Protein AF-A0A2V8GWE2-F1 (afdb_monomer)

Structure (mmCIF, N/CA/C/O backbone):
data_AF-A0A2V8GWE2-F1
#
_entry.id   AF-A0A2V8GWE2-F1
#
loop_
_atom_site.group_PDB
_atom_site.id
_atom_site.type_symbol
_atom_site.label_atom_id
_atom_site.label_alt_id
_atom_site.label_comp_id
_atom_site.label_asym_id
_atom_site.label_entity_id
_atom_site.label_seq_id
_atom_site.pdbx_PDB_ins_code
_atom_site.Cartn_x
_atom_site.Cartn_y
_atom_site.Cartn_z
_atom_site.occupancy
_atom_site.B_iso_or_equiv
_atom_site.auth_seq_id
_atom_site.auth_comp_id
_atom_site.auth_asym_id
_atom_site.auth_atom_id
_atom_site.pdbx_PDB_model_num
ATOM 1 N N . VAL A 1 1 ? 22.563 20.917 -0.589 1.00 43.94 1 VAL A N 1
ATOM 2 C CA . VAL A 1 1 ? 21.692 20.346 -1.626 1.00 43.94 1 VAL A CA 1
ATOM 3 C C . VAL A 1 1 ? 21.961 18.859 -1.679 1.00 43.94 1 VAL A C 1
ATOM 5 O O . VAL A 1 1 ? 23.014 18.454 -2.161 1.00 43.94 1 VAL A O 1
ATOM 8 N N . GLU A 1 2 ? 21.064 18.045 -1.133 1.00 42.69 2 GLU A N 1
ATOM 9 C CA . GLU A 1 2 ? 20.940 16.686 -1.652 1.00 42.69 2 GLU A CA 1
ATOM 10 C C . GLU A 1 2 ? 20.525 16.844 -3.117 1.00 42.69 2 GLU A C 1
ATOM 12 O O . GLU A 1 2 ? 19.364 17.073 -3.431 1.00 42.69 2 GLU A O 1
ATOM 17 N N . LEU A 1 3 ? 21.497 16.822 -4.032 1.00 46.03 3 LEU A N 1
ATOM 18 C CA . LEU A 1 3 ? 21.270 17.021 -5.474 1.00 46.03 3 LEU A CA 1
ATOM 19 C C . LEU A 1 3 ? 20.352 15.945 -6.082 1.00 46.03 3 LEU A C 1
ATOM 21 O O . LEU A 1 3 ? 19.973 16.042 -7.244 1.00 46.03 3 LEU A O 1
ATOM 25 N N . ASN A 1 4 ? 19.992 14.947 -5.275 1.00 53.03 4 ASN A N 1
ATOM 26 C CA . ASN A 1 4 ? 19.157 13.819 -5.624 1.00 53.03 4 ASN A CA 1
ATOM 27 C C . ASN A 1 4 ? 17.818 13.798 -4.860 1.00 53.03 4 ASN A C 1
ATOM 29 O O . ASN A 1 4 ? 17.085 12.827 -5.035 1.00 53.03 4 ASN A O 1
ATOM 33 N N . SER A 1 5 ? 17.476 14.802 -4.031 1.00 52.75 5 SER A N 1
ATOM 34 C CA . SER A 1 5 ? 16.139 14.846 -3.416 1.00 52.75 5 SER A CA 1
ATOM 35 C C . SER A 1 5 ? 15.102 15.022 -4.522 1.00 52.75 5 SER A C 1
ATOM 37 O O . SER A 1 5 ? 15.098 16.034 -5.224 1.00 52.75 5 SER A O 1
ATOM 39 N N . ARG A 1 6 ? 14.235 14.026 -4.701 1.00 59.25 6 ARG A N 1
ATOM 40 C CA . ARG A 1 6 ? 13.107 14.092 -5.630 1.00 59.25 6 ARG A CA 1
ATOM 41 C C . ARG A 1 6 ? 11.823 14.170 -4.822 1.00 59.25 6 ARG A C 1
ATOM 43 O O . ARG A 1 6 ? 11.608 13.341 -3.945 1.00 59.25 6 ARG A O 1
ATOM 50 N N . CYS A 1 7 ? 10.961 15.126 -5.156 1.00 64.06 7 CYS A N 1
ATOM 51 C CA . CYS A 1 7 ? 9.577 15.137 -4.691 1.00 64.06 7 CYS A CA 1
ATOM 52 C C . CYS A 1 7 ? 8.822 14.013 -5.419 1.00 64.06 7 CYS A C 1
ATOM 54 O O . CYS A 1 7 ? 8.208 14.236 -6.462 1.00 64.06 7 CYS A O 1
ATOM 56 N N . ALA A 1 8 ? 8.961 12.785 -4.928 1.00 68.56 8 ALA A N 1
ATOM 57 C CA . ALA A 1 8 ? 8.300 11.593 -5.441 1.00 68.56 8 ALA A CA 1
ATOM 58 C C . ALA A 1 8 ? 7.282 11.099 -4.413 1.00 68.56 8 ALA A C 1
ATOM 60 O O . ALA A 1 8 ? 7.465 11.296 -3.216 1.00 68.56 8 ALA A O 1
ATOM 61 N N . LEU A 1 9 ? 6.200 10.466 -4.863 1.00 70.62 9 LEU A N 1
ATOM 62 C CA . LEU A 1 9 ? 5.304 9.805 -3.917 1.00 70.62 9 LEU A CA 1
ATOM 63 C C . LEU A 1 9 ? 6.071 8.674 -3.209 1.00 70.62 9 LEU A C 1
ATOM 65 O O . LEU A 1 9 ? 6.943 8.077 -3.839 1.00 70.62 9 LEU A O 1
ATOM 69 N N . PRO A 1 10 ? 5.749 8.369 -1.939 1.00 67.25 10 PRO A N 1
ATOM 70 C CA . PRO A 1 10 ? 6.454 7.336 -1.168 1.00 67.25 10 PRO A CA 1
ATOM 71 C C . PRO A 1 10 ? 6.365 5.942 -1.818 1.00 67.25 10 PRO A C 1
ATOM 73 O O . PRO A 1 10 ? 7.112 5.024 -1.497 1.00 67.25 10 PRO A O 1
ATOM 76 N N . GLY A 1 11 ? 5.434 5.758 -2.758 1.00 70.62 11 GLY A N 1
ATOM 77 C CA . GLY A 1 11 ? 5.117 4.440 -3.277 1.00 70.62 11 GLY A CA 1
ATOM 78 C C . GLY A 1 11 ? 4.444 3.590 -2.202 1.00 70.62 11 GLY A C 1
ATOM 79 O O . GLY A 1 11 ? 4.068 4.076 -1.136 1.00 70.62 11 GLY A O 1
ATOM 80 N N . LEU A 1 12 ? 4.259 2.311 -2.512 1.00 77.31 12 LEU A N 1
ATOM 81 C CA . LEU A 1 12 ? 3.517 1.396 -1.652 1.00 77.31 12 LEU A CA 1
ATOM 82 C C . LEU A 1 12 ? 4.187 1.182 -0.284 1.00 77.31 12 LEU A C 1
ATOM 84 O O . LEU A 1 12 ? 3.506 1.140 0.731 1.00 77.31 12 LEU A O 1
ATOM 88 N N . PHE A 1 13 ? 5.515 1.049 -0.270 1.00 76.44 13 PHE A N 1
ATOM 89 C CA . PHE A 1 13 ? 6.255 0.542 0.887 1.00 76.44 13 PHE A CA 1
ATOM 90 C C . PHE A 1 13 ? 6.777 1.640 1.813 1.00 76.44 13 PHE A C 1
ATOM 92 O O . PHE A 1 13 ? 6.755 1.454 3.025 1.00 76.44 13 PHE A O 1
ATOM 99 N N . GLU A 1 14 ? 7.206 2.793 1.286 1.00 64.25 14 GLU A N 1
ATOM 100 C CA . GLU A 1 14 ? 7.693 3.879 2.153 1.00 64.25 14 GLU A CA 1
ATOM 101 C C . GLU A 1 14 ? 6.546 4.576 2.899 1.00 64.25 14 GLU A C 1
ATOM 103 O O . GLU A 1 14 ? 6.767 5.154 3.955 1.00 64.25 14 GLU A O 1
ATOM 108 N N . GLY A 1 15 ? 5.307 4.500 2.395 1.00 57.25 15 GLY A N 1
ATOM 109 C CA . GLY A 1 15 ? 4.140 5.045 3.098 1.00 57.25 15 GLY A CA 1
ATOM 110 C C . GLY A 1 15 ? 3.767 4.248 4.354 1.00 57.25 15 GLY A C 1
ATOM 111 O O . GLY A 1 15 ? 3.151 4.786 5.270 1.00 57.25 15 GLY A O 1
ATOM 112 N N . GLU A 1 16 ? 4.150 2.971 4.414 1.00 61.88 16 GLU A N 1
ATOM 113 C CA . GLU A 1 16 ? 3.762 2.022 5.467 1.00 61.88 16 GLU A CA 1
ATOM 114 C C . GLU A 1 16 ? 4.979 1.520 6.268 1.00 61.88 16 GLU A C 1
ATOM 116 O O . GLU A 1 16 ? 4.925 0.477 6.916 1.00 61.88 16 GLU A O 1
ATOM 121 N N . ASP A 1 17 ? 6.079 2.279 6.260 1.00 63.22 17 ASP A N 1
ATOM 122 C CA . ASP A 1 17 ? 7.374 1.903 6.847 1.00 63.22 17 ASP A CA 1
ATOM 123 C C . ASP A 1 17 ? 7.431 1.955 8.391 1.00 63.22 17 ASP A C 1
ATOM 125 O O . ASP A 1 17 ? 8.429 1.564 9.000 1.00 63.22 17 ASP A O 1
ATOM 129 N N . GLY A 1 18 ? 6.356 2.427 9.032 1.00 61.59 18 GLY A N 1
ATOM 130 C CA . GLY A 1 18 ? 6.221 2.526 10.486 1.00 61.59 18 GLY A CA 1
ATOM 131 C C . GLY A 1 18 ? 6.926 3.727 11.124 1.00 61.59 18 GLY A C 1
ATOM 132 O O . GLY A 1 18 ? 6.874 3.867 12.347 1.00 61.59 18 GLY A O 1
ATOM 133 N N . ASN A 1 19 ? 7.554 4.608 10.339 1.00 67.62 19 ASN A N 1
ATOM 134 C CA . ASN A 1 19 ? 8.208 5.806 10.868 1.00 67.62 19 ASN A CA 1
ATOM 135 C C . ASN A 1 19 ? 7.214 6.927 11.182 1.00 67.62 19 ASN A C 1
ATOM 137 O O . ASN A 1 19 ? 7.478 7.746 12.062 1.00 67.62 19 ASN A O 1
ATOM 141 N N . ASN A 1 20 ? 6.067 6.930 10.503 1.00 75.19 20 ASN A N 1
ATOM 142 C CA . ASN A 1 20 ? 5.063 7.973 10.611 1.00 75.19 20 ASN A CA 1
ATOM 143 C C . ASN A 1 20 ? 3.641 7.418 10.801 1.00 75.19 20 ASN A C 1
ATOM 145 O O . ASN A 1 20 ? 3.303 6.359 10.263 1.00 75.19 20 ASN A O 1
ATOM 149 N N . PRO A 1 21 ? 2.774 8.133 11.541 1.00 80.31 21 PRO A N 1
ATOM 150 C CA . PRO A 1 21 ? 1.384 7.745 11.701 1.00 80.31 21 PRO A CA 1
ATOM 151 C C . PRO A 1 21 ? 0.580 8.049 10.433 1.00 80.31 21 PRO A C 1
ATOM 153 O O . PRO A 1 21 ? 0.526 9.188 9.966 1.00 80.31 21 PRO A O 1
ATOM 156 N N . TYR A 1 22 ? -0.133 7.047 9.930 1.00 84.69 22 TYR A N 1
ATOM 157 C CA . TYR A 1 22 ? -1.100 7.195 8.845 1.00 84.69 22 TYR A CA 1
ATOM 158 C C . TYR A 1 22 ? -2.519 6.889 9.334 1.00 84.69 22 TYR A C 1
ATOM 160 O O . TYR A 1 22 ? -2.740 6.211 10.341 1.00 84.69 22 TYR A O 1
ATOM 168 N N . THR A 1 23 ? -3.507 7.416 8.616 1.00 89.06 23 THR A N 1
ATOM 169 C CA . THR A 1 23 ? -4.925 7.281 8.964 1.00 89.06 23 THR A CA 1
ATOM 170 C C . THR A 1 23 ? -5.632 6.369 7.974 1.00 89.06 23 THR A C 1
ATOM 172 O O . THR A 1 23 ? -5.568 6.593 6.769 1.00 89.06 23 THR A O 1
ATOM 175 N N . ILE A 1 24 ? -6.368 5.378 8.479 1.00 91.62 24 ILE A N 1
ATOM 176 C CA . ILE A 1 24 ? -7.228 4.515 7.662 1.00 91.62 24 ILE A CA 1
ATOM 177 C C . ILE A 1 24 ? -8.676 4.993 7.785 1.00 91.62 24 ILE A C 1
ATOM 179 O O . ILE A 1 24 ? -9.256 5.001 8.871 1.00 91.62 24 ILE A O 1
ATOM 183 N N . LEU A 1 25 ? -9.271 5.366 6.656 1.00 94.75 25 LEU A N 1
ATOM 184 C CA . LEU A 1 25 ? -10.670 5.760 6.528 1.00 94.75 25 LEU A CA 1
ATOM 185 C C . LEU A 1 25 ? -11.442 4.669 5.783 1.00 94.75 25 LEU A C 1
ATOM 187 O O . LEU A 1 25 ? -10.946 4.094 4.817 1.00 94.75 25 LEU A O 1
ATOM 191 N N . GLN A 1 26 ? -12.680 4.403 6.195 1.00 95.75 26 GLN A N 1
ATOM 192 C CA . GLN A 1 26 ? -13.524 3.365 5.588 1.00 95.75 26 GLN A CA 1
ATOM 193 C C . GLN A 1 26 ? -14.878 3.930 5.130 1.00 95.75 26 GLN A C 1
ATOM 195 O O . GLN A 1 26 ? -15.920 3.592 5.699 1.00 95.75 26 GLN A O 1
ATOM 200 N N . PRO A 1 27 ? -14.906 4.838 4.136 1.00 96.88 27 PRO A N 1
ATOM 201 C CA . PRO A 1 27 ? -16.166 5.252 3.531 1.00 96.88 27 PRO A CA 1
ATOM 202 C C . PRO A 1 27 ? -16.834 4.069 2.799 1.00 96.88 27 PRO A C 1
ATOM 204 O O . PRO A 1 27 ? -16.170 3.096 2.436 1.00 96.88 27 PRO A O 1
ATOM 207 N N . PRO A 1 28 ? -18.148 4.128 2.522 1.00 96.75 28 PRO A N 1
ATOM 208 C CA . PRO A 1 28 ? -18.827 3.053 1.805 1.00 96.75 28 PRO A CA 1
ATOM 209 C C . PRO A 1 28 ? -18.145 2.717 0.470 1.00 96.75 28 PRO A C 1
ATOM 211 O O . PRO A 1 28 ? -18.006 3.571 -0.404 1.00 96.75 28 PRO A O 1
ATOM 214 N N . GLY A 1 29 ? -17.744 1.454 0.308 1.00 97.19 29 GLY A N 1
ATOM 215 C CA . GLY A 1 29 ? -17.157 0.937 -0.929 1.00 97.19 29 GLY A CA 1
ATOM 216 C C . GLY A 1 29 ? -15.654 1.154 -1.107 1.00 97.19 29 GLY A C 1
ATOM 217 O O . GLY A 1 29 ? -15.124 0.701 -2.120 1.00 97.19 29 GLY A O 1
ATOM 218 N N . LYS A 1 30 ? -14.960 1.803 -0.162 1.00 97.75 30 LYS A N 1
ATOM 219 C CA . LYS A 1 30 ? -13.504 1.993 -0.231 1.00 97.75 30 LYS A CA 1
ATOM 220 C C . LYS A 1 30 ? -12.841 1.866 1.137 1.00 97.75 30 LYS A C 1
ATOM 222 O O . 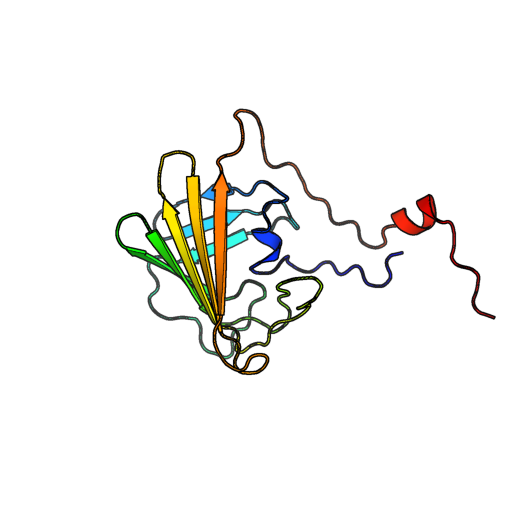LYS A 1 30 ? -13.450 2.136 2.168 1.00 97.75 30 LYS A O 1
ATOM 227 N N . VAL A 1 31 ? -11.561 1.526 1.126 1.00 97.44 31 VAL A N 1
ATOM 228 C CA . VAL A 1 31 ? -10.638 1.818 2.226 1.00 97.44 31 VAL A CA 1
ATOM 229 C C . VAL A 1 31 ? -9.651 2.852 1.708 1.00 97.44 31 VAL A C 1
ATOM 231 O O . VAL A 1 31 ? -9.150 2.717 0.598 1.00 97.44 31 VAL A O 1
ATOM 234 N N . VAL A 1 32 ? -9.409 3.911 2.470 1.00 95.44 32 VAL A N 1
ATOM 235 C CA . VAL A 1 32 ? -8.468 4.967 2.093 1.00 95.44 32 VAL A CA 1
ATOM 236 C C . VAL A 1 32 ? -7.397 5.053 3.158 1.00 95.44 32 VAL A C 1
ATOM 238 O O . VAL A 1 32 ? -7.714 5.261 4.327 1.00 95.44 32 VAL A O 1
ATOM 241 N N . ILE A 1 33 ? -6.143 4.903 2.751 1.00 91.75 33 ILE A N 1
ATOM 242 C CA . ILE A 1 33 ? -4.989 5.122 3.619 1.00 91.75 33 ILE A CA 1
ATOM 243 C C . ILE A 1 33 ? -4.459 6.516 3.310 1.00 91.75 33 ILE A C 1
ATOM 245 O O . ILE A 1 33 ? -4.140 6.825 2.162 1.00 91.75 33 ILE A O 1
ATOM 249 N N . VAL A 1 34 ? -4.434 7.376 4.322 1.00 89.31 34 VAL A N 1
ATOM 250 C CA . VAL A 1 34 ? -3.925 8.744 4.243 1.00 89.31 34 VAL A CA 1
ATOM 251 C C . VAL A 1 34 ? -2.586 8.781 4.952 1.00 89.31 34 VAL A C 1
ATOM 253 O O . VAL A 1 34 ? -2.520 8.583 6.167 1.00 89.31 34 VAL A O 1
ATOM 256 N N . TYR A 1 35 ? -1.540 9.041 4.184 1.00 83.88 35 TYR A N 1
ATOM 257 C CA . TYR A 1 35 ? -0.179 9.151 4.680 1.00 83.88 35 TYR A CA 1
ATOM 258 C C . TYR A 1 35 ? 0.121 10.614 4.995 1.00 83.88 35 TYR A C 1
ATOM 260 O O . TYR A 1 35 ? -0.332 11.516 4.284 1.00 83.88 35 TYR A O 1
ATOM 268 N N . ASP A 1 36 ? 0.894 10.862 6.048 1.00 76.31 36 ASP A N 1
ATOM 269 C CA . ASP A 1 36 ? 1.422 12.202 6.294 1.00 76.31 36 ASP A CA 1
ATOM 270 C C . ASP A 1 36 ? 2.464 12.567 5.224 1.00 76.31 36 ASP A C 1
ATOM 272 O O . ASP A 1 36 ? 2.433 13.659 4.657 1.00 76.31 36 ASP A O 1
ATOM 276 N N . TYR A 1 37 ? 3.314 11.607 4.858 1.00 72.75 37 TYR A N 1
ATOM 277 C CA . TYR A 1 37 ? 4.395 11.763 3.905 1.00 72.75 37 TYR A CA 1
ATOM 278 C C . TYR A 1 37 ? 3.869 12.166 2.523 1.00 72.75 37 TYR A C 1
ATOM 280 O O . TYR A 1 37 ? 3.088 11.460 1.876 1.00 72.75 37 TYR A O 1
ATOM 288 N N . ASN A 1 38 ? 4.317 13.335 2.060 1.00 72.12 38 ASN A N 1
ATOM 289 C CA . ASN A 1 38 ? 3.907 13.969 0.804 1.00 72.12 38 ASN A CA 1
ATOM 290 C C . ASN A 1 38 ? 2.389 14.153 0.625 1.00 72.12 38 ASN A C 1
ATOM 292 O O . ASN A 1 38 ? 1.931 14.300 -0.510 1.00 72.12 38 ASN A O 1
ATOM 296 N N . HIS A 1 39 ? 1.618 14.176 1.721 1.00 77.06 39 HIS A N 1
ATOM 297 C CA . HIS A 1 39 ? 0.158 14.331 1.709 1.00 77.06 39 HIS A CA 1
ATOM 298 C C . HIS A 1 39 ? -0.543 13.381 0.727 1.00 77.06 39 HIS A C 1
ATOM 300 O O . HIS A 1 39 ? -1.518 13.754 0.065 1.00 77.06 39 HIS A O 1
ATOM 306 N N . THR A 1 40 ? -0.009 12.169 0.565 1.00 80.50 40 THR A N 1
ATOM 307 C CA . THR A 1 40 ? -0.566 11.220 -0.392 1.00 80.50 40 THR A CA 1
ATOM 308 C C . THR A 1 40 ? -1.682 10.400 0.232 1.00 80.50 40 THR A C 1
ATOM 310 O O . THR A 1 40 ? -1.743 10.187 1.443 1.00 80.50 40 THR A O 1
ATOM 313 N N . SER A 1 41 ? -2.579 9.918 -0.619 1.00 87.56 41 SER A N 1
ATOM 314 C CA . SER A 1 41 ? -3.596 8.957 -0.216 1.00 87.56 41 SER A CA 1
ATOM 315 C C . SER A 1 41 ? -3.634 7.805 -1.201 1.00 87.56 41 SER A C 1
ATOM 317 O O . SER A 1 41 ? -3.412 7.978 -2.402 1.00 87.56 41 SER A O 1
ATOM 319 N N . ARG A 1 42 ? -3.911 6.619 -0.673 1.00 91.62 42 ARG A N 1
ATOM 320 C CA . ARG A 1 42 ? -4.128 5.406 -1.445 1.00 91.62 42 ARG A CA 1
ATOM 321 C C . ARG A 1 42 ? -5.571 4.984 -1.273 1.00 91.62 42 ARG A C 1
ATOM 323 O O . ARG A 1 42 ? -6.024 4.728 -0.160 1.00 91.62 42 ARG A O 1
ATOM 330 N N . GLU A 1 43 ? -6.284 4.902 -2.386 1.00 94.81 43 GLU A N 1
ATOM 331 C CA . GLU A 1 43 ? -7.648 4.393 -2.411 1.00 94.81 43 GLU A CA 1
ATOM 332 C C . GLU A 1 43 ? -7.649 2.916 -2.803 1.00 94.81 43 GLU A C 1
ATOM 334 O O . GLU A 1 43 ? -7.175 2.539 -3.872 1.00 94.81 43 GLU A O 1
ATOM 339 N N . ILE A 1 44 ? -8.234 2.091 -1.945 1.00 97.75 44 ILE A N 1
ATOM 340 C CA . ILE A 1 44 ? -8.475 0.670 -2.167 1.00 97.75 44 ILE A CA 1
ATOM 341 C C . ILE A 1 44 ? -9.966 0.513 -2.461 1.00 97.75 44 ILE A C 1
ATOM 343 O O . ILE A 1 44 ? -10.811 0.735 -1.588 1.00 97.75 44 ILE A O 1
ATOM 347 N N . ASP A 1 45 ? -10.304 0.164 -3.701 1.00 98.25 45 ASP A N 1
ATOM 348 C CA . ASP A 1 45 ? -11.699 0.008 -4.121 1.00 98.25 45 ASP A CA 1
ATOM 349 C C . ASP A 1 45 ? -12.229 -1.386 -3.749 1.00 98.25 45 ASP A C 1
ATOM 351 O O . ASP A 1 45 ? -11.629 -2.395 -4.114 1.00 98.25 45 ASP A O 1
ATOM 355 N N . LEU A 1 46 ? -13.354 -1.446 -3.028 1.00 98.50 46 LEU A N 1
ATOM 356 C CA . LEU A 1 46 ? -13.966 -2.703 -2.569 1.00 98.50 46 LEU A CA 1
ATOM 357 C C . LEU A 1 46 ? -15.068 -3.227 -3.506 1.00 98.50 46 LEU A C 1
ATOM 359 O O . LEU A 1 46 ? -15.537 -4.364 -3.376 1.00 98.50 46 LEU A O 1
ATOM 363 N N . ASN A 1 47 ? -15.533 -2.394 -4.437 1.00 97.62 47 ASN A N 1
ATOM 364 C CA . ASN A 1 47 ? -16.685 -2.681 -5.291 1.00 97.62 47 ASN A CA 1
ATOM 365 C C . ASN A 1 47 ? -16.267 -3.084 -6.704 1.00 97.62 47 ASN A C 1
ATOM 367 O O . ASN A 1 47 ? -16.915 -3.928 -7.330 1.00 97.62 47 ASN A O 1
ATOM 371 N N . ARG A 1 48 ? -15.188 -2.489 -7.210 1.00 96.94 48 ARG A N 1
ATOM 372 C CA . ARG A 1 48 ? -14.603 -2.828 -8.501 1.00 96.94 48 ARG A CA 1
ATOM 373 C C . ARG A 1 48 ? -14.024 -4.247 -8.461 1.00 96.94 48 ARG A C 1
ATOM 375 O O . ARG A 1 48 ? -13.613 -4.754 -7.419 1.00 96.94 48 ARG A O 1
ATOM 382 N N . ARG A 1 49 ? -14.076 -4.924 -9.609 1.00 95.12 49 ARG A N 1
ATOM 383 C CA . ARG A 1 49 ? -13.673 -6.335 -9.762 1.00 95.12 49 ARG A CA 1
ATOM 384 C C . ARG A 1 49 ? -12.526 -6.538 -10.741 1.00 95.12 49 ARG A C 1
ATOM 386 O O . ARG A 1 49 ? -11.924 -7.601 -10.743 1.00 95.12 49 ARG A O 1
ATOM 393 N N . GLU A 1 50 ? -12.242 -5.534 -11.558 1.00 97.38 50 GLU A N 1
ATOM 394 C CA . GLU A 1 50 ? -11.194 -5.582 -12.566 1.00 97.38 50 GLU A CA 1
ATOM 395 C C . GLU A 1 50 ? -10.294 -4.363 -12.416 1.00 97.38 50 GLU A C 1
ATOM 397 O O . GLU A 1 50 ? -10.774 -3.246 -12.193 1.00 97.38 50 GLU A O 1
ATOM 402 N N . HIS A 1 51 ? -8.992 -4.593 -12.543 1.00 98.12 51 HIS A N 1
ATOM 403 C CA . HIS A 1 51 ? -8.014 -3.519 -12.597 1.00 98.12 51 HIS A CA 1
ATOM 404 C C . HIS A 1 51 ? -8.180 -2.683 -13.862 1.00 98.12 51 HIS A C 1
ATOM 406 O O . HIS A 1 51 ? -8.751 -3.110 -14.872 1.00 98.12 51 HIS A O 1
ATOM 412 N N . PHE A 1 52 ? -7.631 -1.475 -13.823 1.00 97.38 52 PHE A N 1
ATOM 413 C CA . PHE A 1 52 ? -7.492 -0.653 -15.012 1.00 97.38 52 PHE A CA 1
ATOM 414 C C . PHE A 1 52 ? -6.715 -1.379 -16.118 1.00 97.38 52 PHE A C 1
ATOM 416 O O . PHE A 1 52 ? -5.801 -2.167 -15.871 1.00 97.38 52 PHE A O 1
ATOM 423 N N . GLY A 1 53 ? -7.033 -1.056 -17.375 1.00 96.94 53 GLY A N 1
ATOM 424 C CA . GLY A 1 53 ? -6.309 -1.602 -18.521 1.00 96.94 53 GLY A CA 1
ATOM 425 C C . GLY A 1 53 ? -4.798 -1.359 -18.413 1.00 96.94 53 GLY A C 1
ATOM 426 O O . GLY A 1 53 ? -4.363 -0.315 -17.929 1.00 96.94 53 GLY A O 1
ATOM 427 N N . LYS A 1 54 ? -3.994 -2.303 -18.917 1.00 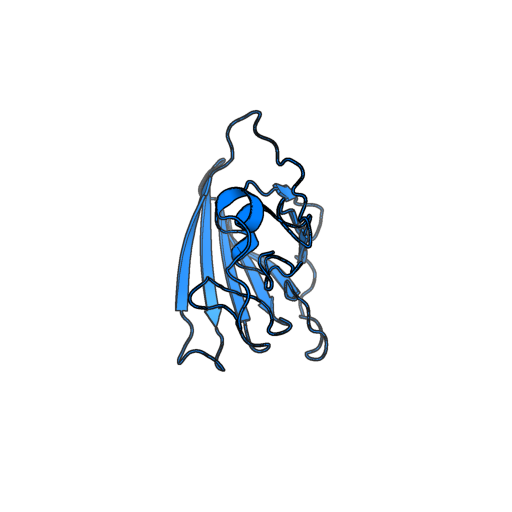93.00 54 LYS A N 1
ATOM 428 C CA . LYS A 1 54 ? -2.525 -2.354 -18.741 1.00 93.00 54 LYS A CA 1
ATOM 429 C C . LYS A 1 54 ? -1.754 -1.099 -19.185 1.00 93.00 54 LYS A C 1
ATOM 431 O O . LYS A 1 54 ? -0.599 -0.939 -18.818 1.00 93.00 54 LYS A O 1
ATOM 436 N N . ASN A 1 55 ? -2.370 -0.214 -19.967 1.00 95.31 55 ASN A N 1
ATOM 437 C CA . ASN A 1 55 ? -1.756 1.037 -20.423 1.00 95.31 55 ASN A CA 1
ATOM 438 C C . ASN A 1 55 ? -1.829 2.167 -19.381 1.00 95.31 55 ASN A C 1
ATOM 440 O O . ASN A 1 55 ? -1.176 3.192 -19.552 1.00 95.31 55 ASN A O 1
ATOM 444 N N . ILE A 1 56 ? -2.629 2.010 -18.323 1.00 97.06 56 ILE A N 1
ATOM 445 C CA . ILE A 1 56 ? -2.704 2.964 -17.214 1.00 97.06 56 ILE A CA 1
ATOM 446 C C . ILE A 1 56 ? -1.623 2.591 -16.204 1.00 97.06 56 ILE A C 1
ATOM 448 O O . ILE A 1 56 ? -1.625 1.471 -15.695 1.00 97.06 56 ILE A O 1
ATOM 452 N N . ARG A 1 57 ? -0.708 3.522 -15.927 1.00 94.75 57 ARG A N 1
ATOM 453 C CA . ARG A 1 57 ? 0.418 3.343 -15.003 1.00 94.75 57 ARG A CA 1
ATOM 454 C C . ARG A 1 57 ? 0.406 4.435 -13.939 1.00 94.75 57 ARG A C 1
ATOM 456 O O . ARG A 1 57 ? 0.394 5.618 -14.270 1.00 94.75 57 ARG A O 1
ATOM 463 N N . LEU A 1 58 ? 0.382 4.029 -12.676 1.00 92.12 58 LEU A N 1
ATOM 464 C CA . LEU A 1 58 ? 0.166 4.875 -11.507 1.00 92.12 58 LEU A CA 1
ATOM 465 C C . LEU A 1 58 ? 1.335 4.730 -10.535 1.00 92.12 58 LEU A C 1
ATOM 467 O O . LEU A 1 58 ? 1.967 3.681 -10.457 1.00 92.12 58 LEU A O 1
ATOM 471 N N . PHE A 1 59 ? 1.620 5.786 -9.779 1.00 87.62 59 PHE A N 1
ATOM 472 C CA . PHE A 1 59 ? 2.712 5.760 -8.804 1.00 87.62 59 PHE A CA 1
ATOM 473 C C . PHE A 1 59 ? 2.396 4.830 -7.624 1.00 87.62 59 PHE A C 1
ATOM 475 O O . PHE A 1 59 ? 3.235 4.037 -7.225 1.00 87.62 59 PHE A O 1
ATOM 482 N N . MET A 1 60 ? 1.162 4.886 -7.112 1.00 88.44 60 MET A N 1
ATOM 483 C CA . MET A 1 60 ? 0.683 4.041 -6.006 1.00 88.44 60 MET A CA 1
ATOM 484 C C . MET A 1 60 ? 0.030 2.736 -6.491 1.00 88.44 60 MET A C 1
ATOM 486 O O . MET A 1 60 ? -0.560 2.008 -5.699 1.00 88.44 60 MET A O 1
ATOM 490 N N . GLY A 1 61 ? 0.109 2.457 -7.796 1.00 93.81 61 GLY A N 1
ATOM 491 C CA . GLY A 1 61 ? -0.597 1.347 -8.422 1.00 93.81 61 GLY A CA 1
ATOM 492 C C . GLY A 1 61 ? -2.120 1.509 -8.424 1.00 93.81 61 GLY A C 1
ATOM 493 O O . GLY A 1 61 ? -2.669 2.571 -8.124 1.00 93.81 61 GLY A O 1
ATOM 494 N N . ASP A 1 62 ? -2.796 0.442 -8.828 1.00 96.94 62 ASP A N 1
ATOM 495 C CA . ASP A 1 62 ? -4.246 0.311 -8.858 1.00 96.94 62 ASP A CA 1
ATOM 496 C C . ASP A 1 62 ? -4.685 -0.754 -7.854 1.00 96.94 62 ASP A C 1
ATOM 498 O O . ASP A 1 62 ? -4.465 -1.938 -8.101 1.00 96.94 62 ASP A O 1
ATOM 502 N N . SER A 1 63 ? -5.281 -0.344 -6.732 1.00 97.69 63 SER A N 1
ATOM 503 C CA . SER A 1 63 ? -5.618 -1.243 -5.623 1.00 97.69 63 SER A CA 1
ATOM 504 C C . SER A 1 63 ? -7.084 -1.685 -5.636 1.00 97.69 63 SER A C 1
ATOM 506 O O . SER A 1 63 ? -8.013 -0.869 -5.708 1.00 97.69 63 SER A O 1
ATOM 508 N N . LEU A 1 64 ? -7.287 -2.993 -5.511 1.00 98.56 64 LEU A N 1
ATOM 509 C CA . LEU A 1 64 ? -8.578 -3.646 -5.321 1.00 98.56 64 LEU A CA 1
ATOM 510 C C . LEU A 1 64 ? -8.571 -4.420 -4.016 1.00 98.56 64 LEU A C 1
ATOM 512 O O . LEU A 1 64 ? -7.625 -5.145 -3.738 1.00 98.56 64 LEU A O 1
ATOM 516 N N . GLY A 1 65 ? -9.629 -4.272 -3.224 1.00 98.31 65 GLY A N 1
ATOM 517 C CA . GLY A 1 65 ? -9.738 -4.923 -1.927 1.00 98.31 65 GLY A CA 1
ATOM 518 C C . GLY A 1 65 ? -10.956 -5.826 -1.801 1.00 98.31 65 GLY A C 1
ATOM 519 O O . GLY A 1 65 ? -12.030 -5.540 -2.333 1.00 98.31 65 GLY A O 1
ATOM 520 N N . HIS A 1 66 ? -10.820 -6.883 -1.009 1.00 98.00 66 HIS A N 1
ATOM 521 C CA . HIS A 1 66 ? -11.947 -7.670 -0.515 1.00 98.00 66 HIS A CA 1
ATOM 522 C C . HIS A 1 66 ? -11.688 -8.170 0.905 1.00 98.00 66 HIS A C 1
ATOM 524 O O . HIS A 1 66 ? -10.550 -8.287 1.351 1.00 98.00 66 HIS A O 1
ATOM 530 N N . TRP A 1 67 ? -12.767 -8.463 1.628 1.00 97.56 67 TRP A N 1
ATOM 531 C CA . TRP A 1 67 ? -12.689 -8.965 2.997 1.00 97.56 67 TRP A CA 1
ATOM 532 C C . TRP A 1 67 ? -12.759 -10.493 3.036 1.00 97.56 67 TRP A C 1
ATOM 534 O O . TRP A 1 67 ? -13.674 -11.100 2.480 1.00 97.56 67 TRP A O 1
ATOM 544 N N . GLU A 1 68 ? -11.825 -11.100 3.760 1.00 98.06 68 GLU A N 1
ATOM 545 C CA . GLU A 1 68 ? -11.789 -12.512 4.138 1.00 98.06 68 GLU A CA 1
ATOM 546 C C . GLU A 1 68 ? -11.859 -12.603 5.668 1.00 98.06 68 GLU A C 1
ATOM 548 O O . GLU A 1 68 ? -10.845 -12.571 6.363 1.00 98.06 68 GLU A O 1
ATOM 553 N N . GLY A 1 69 ? -13.072 -12.661 6.223 1.00 97.25 69 GLY A N 1
ATOM 554 C CA . GLY A 1 69 ? -13.254 -12.593 7.676 1.00 97.25 69 GLY A CA 1
ATOM 555 C C . GLY A 1 69 ? -12.800 -11.238 8.228 1.00 97.25 69 GLY A C 1
ATOM 556 O O . GLY A 1 69 ? -13.382 -10.215 7.876 1.00 97.25 69 GLY A O 1
ATOM 557 N N . SER A 1 70 ? -11.776 -11.236 9.088 1.00 96.94 70 SER A N 1
ATOM 558 C CA . SER A 1 70 ? -11.164 -10.019 9.648 1.00 96.94 70 SER A CA 1
ATOM 559 C C . SER A 1 70 ? -9.952 -9.508 8.857 1.00 96.94 70 SER A C 1
ATOM 561 O O . SER A 1 70 ? -9.302 -8.554 9.290 1.00 96.94 70 SER A O 1
ATOM 563 N N . THR A 1 71 ? -9.644 -10.120 7.709 1.00 98.25 71 THR A N 1
ATOM 564 C CA . THR A 1 71 ? -8.524 -9.726 6.849 1.00 98.25 71 THR A CA 1
ATOM 565 C C . THR A 1 71 ? -9.018 -8.953 5.631 1.00 98.25 71 THR A C 1
ATOM 567 O O . THR A 1 71 ? -9.818 -9.472 4.854 1.00 98.25 71 THR A O 1
ATOM 570 N N . LEU A 1 72 ? -8.511 -7.739 5.424 1.00 98.25 72 LEU A N 1
ATOM 571 C CA . LEU A 1 72 ? -8.593 -7.053 4.137 1.00 98.25 72 LEU A CA 1
ATOM 572 C C . LEU A 1 72 ? -7.455 -7.566 3.257 1.00 98.25 72 LEU A C 1
ATOM 574 O O . LEU A 1 72 ? -6.284 -7.380 3.586 1.00 98.25 72 LEU A O 1
ATOM 578 N N . VAL A 1 73 ? -7.803 -8.209 2.149 1.00 98.56 73 VAL A N 1
ATOM 579 C CA . VAL A 1 73 ? -6.850 -8.613 1.117 1.00 98.56 73 VAL A CA 1
ATOM 580 C C . VAL A 1 73 ? -6.864 -7.557 0.030 1.00 98.56 73 VAL A C 1
ATOM 582 O O . VAL A 1 73 ? -7.939 -7.190 -0.442 1.00 98.56 73 VAL A O 1
ATOM 585 N N . VAL A 1 74 ? -5.689 -7.066 -0.348 1.00 98.38 74 VAL A N 1
ATOM 586 C CA . VAL A 1 74 ? -5.530 -6.018 -1.354 1.00 98.38 74 VAL A CA 1
ATOM 587 C C . VAL A 1 74 ? -4.635 -6.524 -2.473 1.00 98.38 74 VAL A C 1
ATOM 589 O O . VAL A 1 74 ? -3.476 -6.852 -2.241 1.00 98.38 74 VAL A O 1
ATOM 592 N N . ASP A 1 75 ? -5.178 -6.575 -3.683 1.00 98.50 75 ASP A N 1
ATOM 593 C CA . ASP A 1 75 ? -4.441 -6.825 -4.917 1.00 98.50 75 ASP A CA 1
ATOM 594 C C . ASP A 1 75 ? -4.076 -5.479 -5.546 1.00 98.50 75 ASP A C 1
ATOM 596 O O . ASP A 1 75 ? -4.948 -4.619 -5.716 1.00 98.50 75 ASP A O 1
ATOM 600 N N . THR A 1 76 ? -2.794 -5.256 -5.838 1.00 97.69 76 THR A N 1
ATOM 601 C CA . THR A 1 76 ? -2.342 -4.0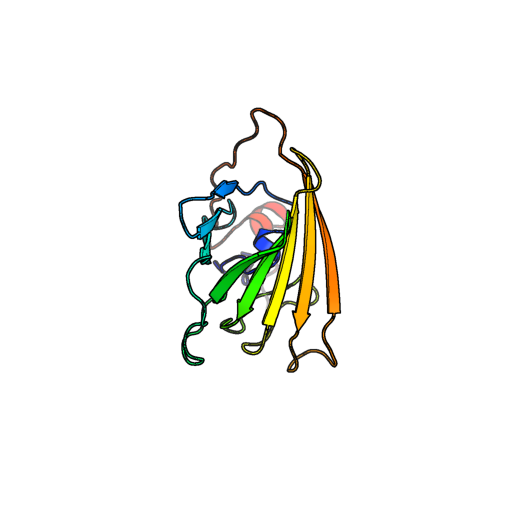16 -6.477 1.00 97.69 76 THR A CA 1
ATOM 602 C C . THR A 1 76 ? -1.443 -4.287 -7.669 1.00 97.69 76 THR A C 1
ATOM 604 O O . THR A 1 76 ? -0.439 -4.993 -7.582 1.00 97.69 76 THR A O 1
ATOM 607 N N . THR A 1 77 ? -1.788 -3.656 -8.789 1.00 97.38 77 THR A N 1
ATOM 608 C CA . THR A 1 77 ? -1.062 -3.738 -10.062 1.00 97.38 77 THR A CA 1
ATOM 609 C C . THR A 1 77 ? -0.834 -2.336 -10.644 1.00 97.38 77 THR A C 1
ATOM 611 O O . THR A 1 77 ? -0.948 -1.331 -9.944 1.00 97.38 77 THR A O 1
ATOM 614 N N . ASN A 1 78 ? -0.520 -2.233 -11.940 1.00 96.94 78 ASN A N 1
ATOM 615 C CA . ASN A 1 78 ? -0.458 -0.974 -12.690 1.00 96.94 78 ASN A CA 1
ATOM 616 C C . ASN A 1 78 ? 0.553 0.058 -12.157 1.00 96.94 78 ASN A C 1
ATOM 618 O O . ASN A 1 78 ? 0.356 1.260 -12.335 1.00 96.94 78 ASN A O 1
ATOM 622 N N . PHE A 1 79 ? 1.660 -0.387 -11.568 1.00 95.06 79 PHE A N 1
ATOM 623 C CA . PHE A 1 79 ? 2.743 0.498 -11.138 1.00 95.06 79 PHE A CA 1
ATOM 624 C C . PHE A 1 79 ? 3.488 1.124 -12.320 1.00 95.06 79 PHE A C 1
ATOM 626 O O . PHE A 1 79 ? 3.605 0.534 -13.391 1.00 95.06 79 PHE A O 1
ATOM 633 N N . ASN A 1 80 ? 4.020 2.329 -12.133 1.00 92.75 80 ASN A N 1
ATOM 634 C CA . ASN A 1 80 ? 4.759 3.064 -13.165 1.00 92.75 80 ASN A CA 1
ATOM 635 C C . ASN A 1 80 ? 6.263 2.742 -13.244 1.00 92.75 80 ASN A C 1
ATOM 637 O O . ASN A 1 80 ? 6.962 3.392 -14.016 1.00 92.75 80 ASN A O 1
ATOM 641 N N . GLY A 1 81 ? 6.759 1.786 -12.454 1.00 91.31 81 GLY A N 1
ATOM 642 C CA . GLY A 1 81 ? 8.179 1.420 -12.426 1.00 91.31 81 GLY A CA 1
ATOM 643 C C . GLY A 1 81 ? 9.083 2.374 -11.628 1.00 91.31 81 GLY A C 1
ATOM 644 O O . GLY A 1 81 ? 10.304 2.335 -11.768 1.00 91.31 81 GLY A O 1
ATOM 645 N N . HIS A 1 82 ? 8.501 3.270 -10.823 1.00 86.62 82 HIS A N 1
ATOM 646 C CA . HIS A 1 82 ? 9.238 4.238 -9.998 1.00 86.62 82 HIS A CA 1
ATOM 647 C C . HIS A 1 82 ? 9.035 4.046 -8.488 1.00 86.62 82 HIS A C 1
ATOM 649 O O . HIS A 1 82 ? 9.459 4.894 -7.707 1.00 86.62 82 HIS A O 1
ATOM 655 N N . VAL A 1 83 ? 8.393 2.951 -8.073 1.00 85.62 83 VAL A N 1
ATOM 656 C CA . VAL A 1 83 ? 8.220 2.595 -6.657 1.00 85.62 83 VAL A CA 1
ATOM 657 C C . VAL A 1 83 ? 9.513 1.987 -6.129 1.00 85.62 83 VAL A C 1
ATOM 659 O O . VAL A 1 83 ? 10.044 1.076 -6.757 1.00 85.62 83 VAL A O 1
ATOM 662 N N . ALA A 1 84 ? 9.995 2.449 -4.979 1.00 85.75 84 ALA A N 1
ATOM 663 C CA . ALA A 1 84 ? 11.079 1.809 -4.240 1.00 85.75 84 ALA A CA 1
ATOM 664 C C . ALA A 1 84 ? 10.509 0.902 -3.138 1.00 85.75 84 ALA A C 1
ATOM 666 O O . ALA A 1 84 ? 9.439 1.176 -2.596 1.00 85.75 84 ALA A O 1
ATOM 667 N N . TYR A 1 85 ? 11.225 -0.176 -2.811 1.00 85.81 85 TYR A N 1
ATOM 668 C CA . TYR A 1 85 ? 10.934 -0.980 -1.617 1.00 85.81 85 TYR A CA 1
ATOM 669 C C . TYR A 1 85 ? 11.823 -0.566 -0.439 1.00 85.81 85 TYR A C 1
ATOM 671 O O . TYR A 1 85 ? 11.362 -0.480 0.693 1.00 85.81 85 TYR A O 1
ATOM 679 N N . SER A 1 86 ? 13.110 -0.319 -0.697 1.00 82.62 86 SER A N 1
ATOM 680 C CA . SER A 1 86 ? 14.068 0.135 0.313 1.00 82.62 86 SER A CA 1
ATOM 681 C C . SER A 1 86 ? 15.237 0.872 -0.342 1.00 82.62 86 SER A C 1
ATOM 683 O O . SER A 1 86 ? 15.314 1.005 -1.563 1.00 82.62 86 SER A O 1
ATOM 685 N N . ARG A 1 87 ? 16.218 1.299 0.461 1.00 77.75 87 ARG A N 1
ATOM 686 C CA . ARG A 1 87 ? 17.468 1.877 -0.059 1.00 77.75 87 ARG A CA 1
ATOM 687 C C . ARG A 1 87 ? 18.278 0.878 -0.896 1.00 77.75 87 ARG A C 1
ATOM 689 O O . ARG A 1 87 ? 18.977 1.287 -1.820 1.00 77.75 87 ARG A O 1
ATOM 696 N N . GLU A 1 88 ? 18.198 -0.409 -0.568 1.00 84.31 88 GLU A N 1
ATOM 697 C CA . GLU A 1 88 ? 18.869 -1.515 -1.261 1.00 84.31 88 GLU A CA 1
ATOM 698 C C . GLU A 1 88 ? 18.091 -1.989 -2.496 1.00 84.31 88 GLU A C 1
ATOM 700 O O . GLU A 1 88 ? 18.700 -2.499 -3.437 1.00 84.31 88 GLU A O 1
ATOM 705 N N . ILE A 1 89 ? 16.768 -1.785 -2.515 1.00 87.38 89 ILE A N 1
ATOM 706 C CA . ILE A 1 89 ? 15.883 -2.055 -3.657 1.00 87.38 89 ILE A CA 1
ATOM 707 C C . ILE A 1 89 ? 15.222 -0.728 -4.080 1.00 87.38 89 ILE A C 1
ATOM 709 O O . ILE A 1 89 ? 14.051 -0.481 -3.771 1.00 87.38 89 ILE A O 1
ATOM 713 N N . PRO A 1 90 ? 15.982 0.155 -4.763 1.00 83.81 90 PRO A N 1
ATOM 714 C CA . PRO A 1 90 ? 15.583 1.542 -5.002 1.00 83.81 90 PRO A CA 1
ATOM 715 C C . PRO A 1 90 ? 14.568 1.709 -6.140 1.00 83.81 90 PRO A C 1
ATOM 717 O O . PRO A 1 90 ? 14.159 2.830 -6.429 1.00 83.81 90 PRO A O 1
ATOM 720 N N . TYR A 1 91 ? 14.201 0.625 -6.825 1.00 88.00 91 TYR A N 1
ATOM 721 C CA . TYR A 1 91 ? 13.107 0.602 -7.788 1.00 88.00 91 TYR A CA 1
ATOM 722 C C . TYR A 1 91 ? 12.550 -0.818 -7.946 1.00 88.00 91 TYR A C 1
ATOM 724 O O . TYR A 1 91 ? 13.276 -1.804 -7.806 1.00 88.00 91 TYR A O 1
ATOM 732 N N . LEU A 1 92 ? 11.268 -0.885 -8.283 1.00 92.75 92 LEU A N 1
ATOM 733 C CA . LEU A 1 92 ? 10.529 -2.047 -8.760 1.00 92.75 92 LEU A CA 1
ATOM 734 C C . LEU A 1 92 ? 10.003 -1.737 -10.164 1.00 92.75 92 LEU A C 1
ATOM 736 O O . LEU A 1 92 ? 9.815 -0.572 -10.519 1.00 92.75 92 LEU A O 1
ATOM 740 N N . SER A 1 93 ? 9.809 -2.758 -10.988 1.00 95.06 93 SER A N 1
ATOM 741 C CA . SER A 1 93 ? 9.416 -2.606 -12.387 1.00 95.06 93 SER A CA 1
ATOM 742 C C . SER A 1 93 ? 7.922 -2.294 -12.555 1.00 95.06 93 SER A C 1
ATOM 744 O O . SER A 1 93 ? 7.128 -2.401 -11.620 1.00 95.06 93 SER A O 1
ATOM 746 N N . GLU A 1 94 ? 7.494 -1.929 -13.771 1.00 95.56 94 GLU A N 1
ATOM 747 C CA . GLU A 1 94 ? 6.058 -1.802 -14.077 1.00 95.56 94 GLU A CA 1
ATOM 748 C C . GLU A 1 94 ? 5.281 -3.135 -14.069 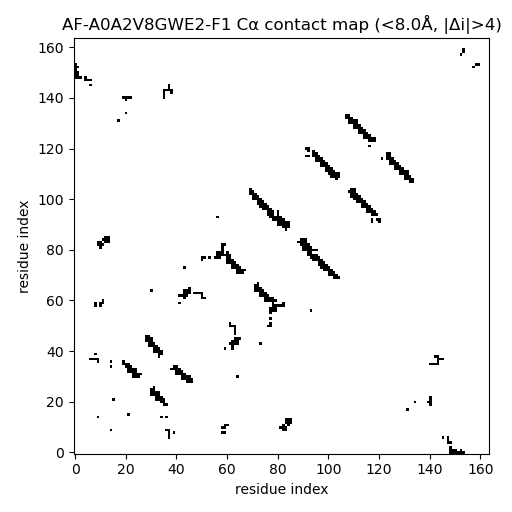1.00 95.56 94 GLU A C 1
ATOM 750 O O . GLU A 1 94 ? 4.052 -3.123 -14.192 1.00 95.56 94 GLU A O 1
ATOM 755 N N . ASP A 1 95 ? 5.984 -4.269 -13.953 1.00 96.56 95 ASP A N 1
ATOM 756 C CA . ASP A 1 95 ? 5.389 -5.606 -13.851 1.00 96.56 95 ASP A CA 1
ATOM 757 C C . ASP A 1 95 ? 5.193 -6.039 -12.390 1.00 96.56 95 ASP A C 1
ATOM 759 O O . ASP A 1 95 ? 4.752 -7.162 -12.150 1.00 96.56 95 ASP A O 1
ATOM 763 N N . LEU A 1 96 ? 5.488 -5.156 -11.428 1.00 97.12 96 LEU A N 1
ATOM 764 C CA . LEU A 1 96 ? 5.212 -5.381 -10.015 1.00 97.12 96 LEU A CA 1
ATOM 765 C C . LEU A 1 96 ? 3.731 -5.734 -9.794 1.00 97.12 96 LEU A C 1
ATOM 767 O O . LEU A 1 96 ? 2.819 -5.040 -10.256 1.00 97.12 96 LEU A O 1
ATOM 771 N N . HIS A 1 97 ? 3.507 -6.792 -9.027 1.00 97.81 97 HIS A N 1
ATOM 772 C CA . HIS A 1 97 ? 2.217 -7.189 -8.484 1.00 97.81 97 HIS A CA 1
ATOM 773 C C . HIS A 1 97 ? 2.381 -7.432 -6.990 1.00 97.81 97 HIS A C 1
ATOM 775 O O . HIS A 1 97 ? 3.309 -8.120 -6.558 1.00 97.81 97 HIS A O 1
ATOM 781 N N . THR A 1 98 ? 1.493 -6.843 -6.194 1.00 97.69 98 THR A N 1
ATOM 782 C CA . THR A 1 98 ? 1.496 -7.047 -4.747 1.00 97.69 98 THR A CA 1
ATOM 783 C C . THR A 1 98 ? 0.166 -7.590 -4.267 1.00 97.69 98 THR A C 1
ATOM 785 O O . THR A 1 98 ? -0.900 -7.161 -4.711 1.00 97.69 98 THR A O 1
ATOM 788 N N . ILE A 1 99 ? 0.249 -8.531 -3.328 1.00 98.44 99 ILE A N 1
ATOM 789 C CA . ILE A 1 99 ? -0.892 -9.007 -2.549 1.00 98.44 99 ILE A CA 1
ATOM 790 C C . ILE A 1 99 ? -0.617 -8.686 -1.090 1.00 98.44 99 ILE A C 1
ATOM 792 O O . ILE A 1 99 ? 0.261 -9.294 -0.474 1.00 98.44 99 ILE A O 1
ATOM 796 N N . GLU A 1 100 ? -1.374 -7.749 -0.544 1.00 97.31 100 GLU A N 1
ATOM 797 C CA . GLU A 1 100 ? -1.290 -7.337 0.853 1.00 97.31 100 GLU A CA 1
ATOM 798 C C . GLU A 1 100 ? -2.441 -7.926 1.657 1.00 97.31 100 GLU A C 1
ATOM 800 O O . GLU A 1 100 ? -3.549 -8.127 1.155 1.00 97.31 100 GLU A O 1
ATOM 805 N N . ARG A 1 101 ? -2.182 -8.211 2.929 1.00 97.88 101 ARG A N 1
ATOM 806 C CA . ARG A 1 101 ? -3.153 -8.758 3.871 1.00 97.88 101 ARG A CA 1
ATOM 807 C C . ARG A 1 101 ? -3.075 -7.961 5.162 1.00 97.88 101 ARG A C 1
ATOM 809 O O . ARG A 1 101 ? -2.108 -8.096 5.901 1.00 97.88 101 ARG A O 1
ATOM 816 N N . PHE A 1 102 ? -4.113 -7.182 5.446 1.00 96.75 102 PHE A N 1
ATOM 817 C CA . PHE A 1 102 ? -4.276 -6.437 6.694 1.00 96.75 102 PHE A CA 1
ATOM 818 C C . PHE A 1 102 ? -5.263 -7.189 7.583 1.00 96.75 102 PHE A C 1
ATOM 820 O O . PHE A 1 102 ? -6.465 -7.192 7.316 1.00 96.75 102 PHE A O 1
ATOM 827 N N . THR A 1 103 ? -4.775 -7.858 8.622 1.00 97.69 103 THR A N 1
ATOM 828 C CA . THR A 1 103 ? -5.601 -8.671 9.522 1.00 97.69 103 THR A CA 1
ATOM 829 C C . THR A 1 103 ? -5.806 -7.951 10.842 1.00 97.69 103 THR A C 1
ATOM 831 O O . THR A 1 103 ? -4.863 -7.788 11.611 1.00 97.69 103 THR A O 1
ATOM 834 N N . MET A 1 104 ? -7.049 -7.560 11.129 1.00 95.62 104 MET A N 1
ATOM 835 C CA . MET A 1 104 ? -7.419 -7.058 12.454 1.00 95.62 104 MET A CA 1
ATOM 836 C C . MET A 1 104 ? -7.351 -8.224 13.446 1.00 95.62 104 MET A C 1
ATOM 838 O O . MET A 1 104 ? -8.177 -9.141 13.372 1.00 95.62 104 MET A O 1
ATOM 842 N N . VAL A 1 105 ? -6.361 -8.209 14.341 1.00 96.88 105 VAL A N 1
ATOM 843 C CA . VAL A 1 105 ? -6.203 -9.246 15.378 1.00 96.88 105 VAL A CA 1
ATOM 844 C C . VAL A 1 105 ? -6.839 -8.832 16.702 1.00 96.88 105 VAL A C 1
ATOM 846 O O . VAL A 1 105 ? -7.339 -9.685 17.433 1.00 96.88 105 VAL A O 1
ATOM 849 N N . ASP A 1 106 ? -6.904 -7.526 16.962 1.00 95.56 106 ASP A N 1
ATOM 850 C CA . ASP A 1 106 ? -7.647 -6.917 18.061 1.00 95.56 106 ASP A CA 1
ATOM 851 C C . ASP A 1 106 ? -8.007 -5.449 17.735 1.00 95.56 106 ASP A C 1
ATOM 853 O O . ASP A 1 106 ? -7.930 -5.008 16.588 1.00 95.56 106 ASP A O 1
ATOM 857 N N . GLU A 1 107 ? -8.471 -4.691 18.729 1.00 93.12 107 GLU A N 1
ATOM 858 C CA . GLU A 1 107 ? -8.890 -3.290 18.576 1.00 93.12 107 GLU A CA 1
ATOM 859 C C . GLU A 1 107 ? -7.748 -2.308 18.253 1.00 93.12 107 GLU A C 1
ATOM 861 O O . GLU A 1 107 ? -8.010 -1.205 17.757 1.00 93.12 107 GLU A O 1
ATOM 866 N N . ASN A 1 108 ? -6.496 -2.681 18.518 1.00 93.94 108 ASN A N 1
ATOM 867 C CA . ASN A 1 108 ? -5.331 -1.805 18.439 1.00 93.94 108 ASN A CA 1
ATOM 868 C C . ASN A 1 108 ? -4.219 -2.342 17.535 1.00 93.94 108 ASN A C 1
ATOM 870 O O . ASN A 1 108 ? -3.287 -1.589 17.256 1.00 93.94 108 ASN A O 1
ATOM 874 N N . THR A 1 109 ? -4.316 -3.580 17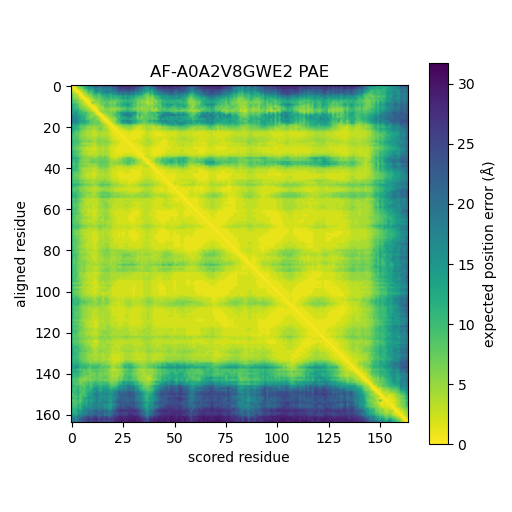.053 1.00 94.44 109 THR A N 1
ATOM 875 C CA . THR A 1 109 ? -3.260 -4.205 16.258 1.00 94.44 109 THR A CA 1
ATOM 876 C C . THR A 1 109 ? -3.773 -4.766 14.935 1.00 94.44 109 THR A C 1
ATOM 878 O O . THR A 1 109 ? -4.782 -5.475 14.862 1.00 94.44 109 THR A O 1
ATOM 881 N N . ILE A 1 110 ? -3.029 -4.443 13.876 1.00 95.25 110 ILE A N 1
ATOM 882 C CA . ILE A 1 110 ? -3.191 -4.991 12.531 1.00 95.25 110 ILE A CA 1
ATOM 883 C C . ILE A 1 110 ? -1.932 -5.778 12.201 1.00 95.25 110 ILE A C 1
ATOM 885 O O . ILE A 1 110 ? -0.847 -5.208 12.159 1.00 95.25 110 ILE A O 1
ATOM 889 N N . GLU A 1 111 ? -2.073 -7.069 11.936 1.00 96.12 111 GLU A N 1
ATOM 890 C CA . GLU A 1 111 ? -0.998 -7.854 11.333 1.00 96.12 111 GLU A CA 1
ATOM 891 C C . GLU A 1 111 ? -0.992 -7.611 9.824 1.00 96.12 111 GLU A C 1
ATOM 893 O O . GLU A 1 111 ? -2.037 -7.694 9.171 1.00 96.12 111 GLU A O 1
ATOM 898 N N . TYR A 1 112 ? 0.180 -7.309 9.280 1.00 94.69 112 TYR A N 1
ATOM 899 C CA . TYR A 1 112 ? 0.389 -7.002 7.874 1.00 94.69 112 TYR A CA 1
ATOM 900 C C . TYR A 1 112 ? 1.321 -8.028 7.238 1.00 94.69 112 TYR A C 1
ATOM 902 O O . TYR A 1 112 ? 2.410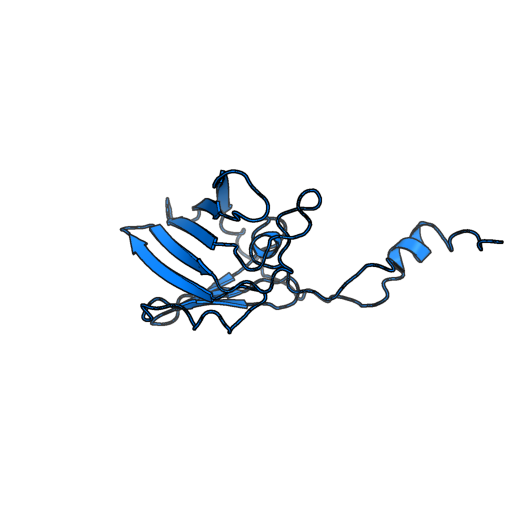 -8.298 7.741 1.00 94.69 112 TYR A O 1
ATOM 910 N N . GLU A 1 113 ? 0.905 -8.581 6.105 1.00 96.00 113 GLU A N 1
ATOM 911 C CA . GLU A 1 113 ? 1.757 -9.380 5.227 1.00 96.00 113 GLU A CA 1
ATOM 912 C C . GLU A 1 113 ? 1.643 -8.836 3.807 1.00 96.00 113 GLU A C 1
ATOM 914 O O . GLU A 1 113 ? 0.538 -8.590 3.327 1.00 96.00 113 GLU A O 1
ATOM 919 N N . VAL A 1 114 ? 2.769 -8.722 3.110 1.00 96.00 114 VAL A N 1
ATOM 920 C CA . VAL A 1 114 ? 2.805 -8.414 1.683 1.00 96.00 114 VAL A CA 1
ATOM 921 C C . VAL A 1 114 ? 3.595 -9.469 0.932 1.00 96.00 114 VAL A C 1
ATOM 923 O O . VAL A 1 114 ? 4.701 -9.845 1.319 1.00 96.00 114 VAL A O 1
ATOM 926 N N . THR A 1 115 ? 3.009 -9.957 -0.157 1.00 97.88 115 THR A N 1
ATOM 927 C CA . THR A 1 115 ? 3.709 -10.731 -1.183 1.00 97.88 115 THR A CA 1
ATOM 928 C C . THR A 1 115 ? 4.095 -9.793 -2.312 1.00 97.88 115 THR A C 1
ATOM 930 O O . THR A 1 115 ? 3.241 -9.070 -2.821 1.00 97.88 115 THR A O 1
ATOM 933 N N . ILE A 1 116 ? 5.367 -9.821 -2.697 1.00 97.06 116 ILE A N 1
ATOM 934 C CA . ILE A 1 116 ? 5.951 -8.987 -3.744 1.00 97.06 116 ILE A CA 1
ATOM 935 C C . ILE A 1 116 ? 6.353 -9.910 -4.891 1.00 97.06 116 ILE A C 1
ATOM 937 O O . ILE A 1 116 ? 7.219 -10.770 -4.714 1.00 97.06 116 ILE A O 1
ATOM 941 N N . ASP A 1 117 ? 5.720 -9.736 -6.049 1.00 98.12 117 ASP A N 1
ATOM 942 C CA . ASP A 1 117 ? 6.054 -10.435 -7.288 1.00 98.12 117 ASP A CA 1
ATOM 943 C C . ASP A 1 117 ? 6.500 -9.419 -8.346 1.00 98.12 117 ASP A C 1
ATOM 945 O O . ASP A 1 117 ? 5.729 -8.565 -8.778 1.00 98.12 117 ASP A O 1
ATOM 949 N N . ASP A 1 118 ? 7.771 -9.488 -8.735 1.00 97.50 118 ASP A N 1
ATOM 950 C CA . ASP A 1 118 ? 8.334 -8.678 -9.815 1.00 97.50 118 ASP A CA 1
ATOM 951 C C . ASP A 1 118 ? 9.268 -9.559 -10.660 1.00 97.50 118 ASP A C 1
ATOM 953 O O . ASP A 1 118 ? 10.465 -9.677 -10.363 1.00 97.50 118 ASP A O 1
ATOM 957 N N . PRO A 1 119 ? 8.743 -10.202 -11.719 1.00 97.25 119 PRO A N 1
ATOM 958 C CA . PRO A 1 119 ? 9.492 -1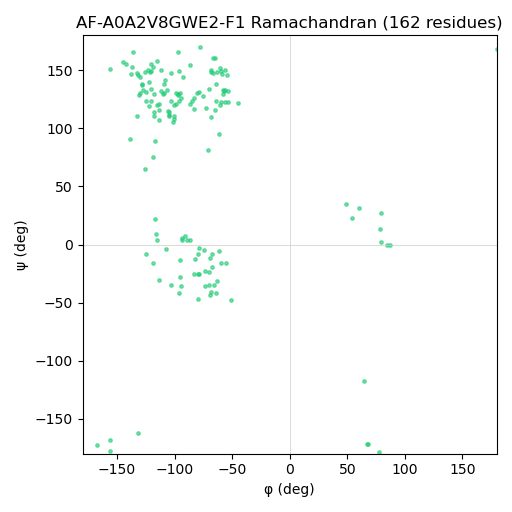1.178 -12.507 1.00 97.25 119 PRO A CA 1
ATOM 959 C C . PRO A 1 119 ? 10.623 -10.557 -13.337 1.00 97.25 119 PRO A C 1
ATOM 961 O O . PRO A 1 119 ? 11.451 -11.287 -13.885 1.00 97.25 119 PRO A O 1
ATOM 964 N N . LYS A 1 120 ? 10.678 -9.223 -13.460 1.00 96.56 120 LYS A N 1
ATOM 965 C CA . LYS A 1 120 ? 11.788 -8.531 -14.130 1.00 96.56 120 LYS A CA 1
ATOM 966 C C . LYS A 1 120 ? 13.010 -8.393 -13.226 1.00 96.56 120 LYS A C 1
ATOM 968 O O . LYS A 1 120 ? 14.119 -8.279 -13.746 1.00 96.56 120 LYS A O 1
ATOM 973 N N . LEU A 1 121 ? 12.819 -8.395 -11.906 1.00 95.62 121 LEU A N 1
ATOM 974 C CA . LEU A 1 121 ? 13.888 -8.156 -10.933 1.00 95.62 121 LEU A CA 1
ATOM 975 C C . LEU A 1 121 ? 14.221 -9.377 -10.073 1.00 95.62 121 LEU A C 1
ATOM 977 O O . LEU A 1 121 ? 15.378 -9.539 -9.681 1.00 95.62 121 LEU A O 1
ATOM 981 N N . PHE A 1 122 ? 13.251 -10.251 -9.803 1.00 96.50 122 PHE A N 1
ATOM 982 C CA . PHE A 1 122 ? 13.422 -11.397 -8.913 1.00 96.50 122 PHE A CA 1
ATOM 983 C C . PHE A 1 122 ? 13.148 -12.724 -9.621 1.00 96.50 122 PHE A C 1
ATOM 985 O O . PHE A 1 122 ? 12.423 -12.805 -10.607 1.00 96.50 122 PHE A O 1
ATOM 992 N N . THR A 1 123 ? 13.734 -13.801 -9.097 1.00 97.00 123 THR A N 1
ATOM 993 C CA . THR A 1 123 ? 13.546 -15.163 -9.626 1.00 97.00 123 THR A CA 1
ATOM 994 C C . THR A 1 123 ? 12.23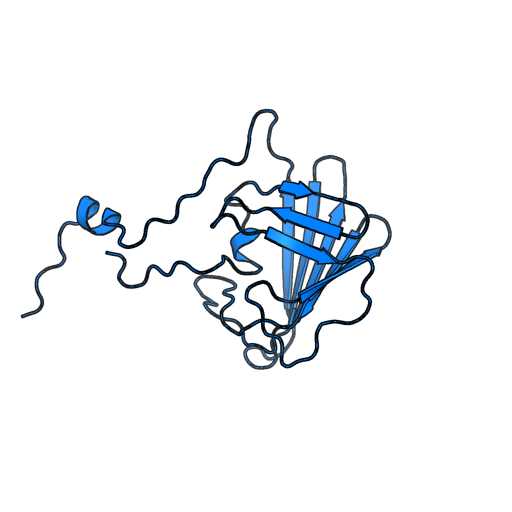8 -15.814 -9.173 1.00 97.00 123 THR A C 1
ATOM 996 O O . THR A 1 123 ? 11.895 -16.895 -9.651 1.00 97.00 123 THR A O 1
ATOM 999 N N . GLY A 1 124 ? 11.519 -15.179 -8.249 1.00 97.25 124 GLY A N 1
ATOM 1000 C CA . GLY A 1 124 ? 10.219 -15.606 -7.758 1.00 97.25 124 GLY A CA 1
ATOM 1001 C C . GLY A 1 124 ? 9.679 -14.648 -6.694 1.00 97.25 124 GLY A C 1
ATOM 1002 O O . GLY A 1 124 ? 10.429 -13.799 -6.198 1.00 97.25 124 GLY A O 1
ATOM 1003 N N . PRO A 1 125 ? 8.394 -14.792 -6.333 1.00 97.81 125 PRO A N 1
ATOM 1004 C CA . PRO A 1 125 ? 7.761 -13.946 -5.337 1.00 97.81 125 PRO A CA 1
ATOM 1005 C C . PRO A 1 125 ? 8.333 -14.205 -3.944 1.00 97.81 125 PRO A C 1
ATOM 1007 O O . PRO A 1 125 ? 8.698 -15.331 -3.590 1.00 97.81 125 PRO A O 1
ATOM 1010 N N . TRP A 1 126 ? 8.362 -13.160 -3.127 1.00 96.69 126 TRP A N 1
ATOM 1011 C CA . TRP A 1 126 ? 8.816 -13.217 -1.739 1.00 96.69 126 TRP A CA 1
ATOM 1012 C C . TRP A 1 126 ? 7.870 -12.435 -0.830 1.00 96.69 126 TRP A C 1
ATOM 1014 O O . TRP A 1 126 ? 7.003 -11.699 -1.301 1.00 96.69 126 TRP A O 1
ATOM 1024 N N . LYS A 1 127 ? 7.991 -12.654 0.482 1.00 95.69 127 LYS A N 1
ATOM 1025 C CA . LYS A 1 127 ? 7.071 -12.102 1.477 1.00 95.69 127 LYS A CA 1
ATOM 1026 C C . LYS A 1 127 ? 7.784 -11.319 2.561 1.00 95.69 127 LY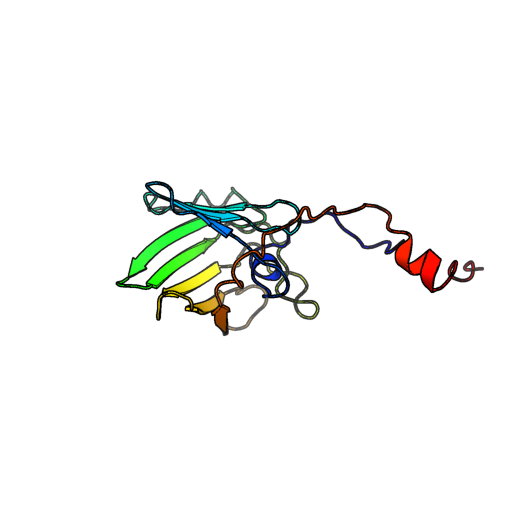S A C 1
ATOM 1028 O O . LYS A 1 127 ? 8.884 -11.684 2.976 1.00 95.69 127 LYS A O 1
ATOM 1033 N N . VAL A 1 128 ? 7.085 -10.311 3.063 1.00 93.06 128 VAL A N 1
ATOM 1034 C CA . VAL A 1 128 ? 7.444 -9.531 4.249 1.00 93.06 128 VAL A CA 1
ATOM 1035 C C . VAL A 1 128 ? 6.229 -9.480 5.155 1.00 93.06 128 VAL A C 1
ATOM 1037 O O . VAL A 1 128 ? 5.099 -9.422 4.671 1.00 93.06 128 VAL A O 1
ATOM 1040 N N . ALA A 1 129 ? 6.461 -9.509 6.460 1.00 92.94 129 ALA A N 1
ATOM 1041 C CA . ALA A 1 129 ? 5.411 -9.378 7.450 1.00 92.94 129 ALA A CA 1
ATOM 1042 C C . ALA A 1 129 ? 5.850 -8.445 8.578 1.00 92.94 129 ALA A C 1
ATOM 1044 O O . ALA A 1 129 ? 7.041 -8.324 8.874 1.00 92.94 129 ALA A O 1
ATOM 1045 N N . GLY A 1 130 ? 4.871 -7.811 9.204 1.00 91.25 130 GLY A N 1
ATOM 1046 C CA . GLY A 1 130 ? 5.035 -6.912 10.335 1.00 91.25 130 GLY A CA 1
ATOM 1047 C C . GLY A 1 130 ? 3.685 -6.628 10.980 1.00 91.25 130 GLY A C 1
ATOM 1048 O O . GLY A 1 130 ? 2.674 -7.226 10.616 1.00 91.25 130 GLY A O 1
ATOM 1049 N N . SER A 1 131 ? 3.660 -5.699 11.927 1.00 91.56 131 SER A N 1
ATOM 1050 C CA . SER A 1 131 ? 2.423 -5.301 12.584 1.00 91.56 131 SER A CA 1
ATOM 1051 C C . SER A 1 131 ? 2.343 -3.794 12.755 1.00 91.56 131 SER A C 1
ATOM 1053 O O . SER A 1 131 ? 3.343 -3.105 12.968 1.00 91.56 131 SER A O 1
ATOM 1055 N N . PHE A 1 132 ? 1.123 -3.283 12.671 1.00 90.31 132 PHE A N 1
ATOM 1056 C CA . PHE A 1 132 ? 0.798 -1.895 12.936 1.00 90.31 132 PHE A CA 1
ATOM 1057 C C . PHE A 1 132 ? 0.074 -1.799 14.267 1.00 90.31 132 PHE A C 1
ATOM 1059 O O . PHE A 1 132 ? -0.859 -2.555 14.544 1.00 90.31 132 PHE A O 1
ATOM 1066 N N . SER A 1 133 ? 0.511 -0.852 15.089 1.00 91.50 133 SER A N 1
ATOM 1067 C CA . SER A 1 133 ? -0.111 -0.549 16.373 1.00 91.50 133 SER A CA 1
ATOM 1068 C C . SER A 1 133 ? -0.823 0.790 16.296 1.00 91.50 133 SER A C 1
ATOM 1070 O O . SER A 1 133 ? -0.295 1.757 15.746 1.00 91.50 133 SER A O 1
ATOM 1072 N N . ARG A 1 134 ? -2.016 0.864 16.883 1.00 91.19 134 ARG A N 1
ATOM 1073 C CA . ARG A 1 134 ? -2.747 2.118 17.041 1.00 91.19 134 ARG A CA 1
ATOM 1074 C C . ARG A 1 134 ? -1.882 3.109 17.817 1.00 91.19 134 ARG A C 1
ATOM 1076 O O . ARG A 1 134 ? -1.333 2.785 18.870 1.00 91.19 134 ARG A O 1
ATOM 1083 N N . VAL A 1 135 ? -1.792 4.330 17.300 1.00 88.81 135 VAL A N 1
ATOM 1084 C CA . VAL A 1 135 ? -1.078 5.422 17.964 1.00 88.81 135 VAL A CA 1
ATOM 1085 C C . VAL A 1 135 ? -1.683 5.734 19.334 1.00 88.81 135 VAL A C 1
ATOM 1087 O O . VAL A 1 135 ? -2.878 5.537 19.570 1.00 88.81 135 VAL A O 1
ATOM 1090 N N . ALA A 1 136 ? -0.852 6.245 20.243 1.00 87.44 136 ALA A N 1
ATOM 1091 C CA . ALA A 1 136 ? -1.312 6.682 21.554 1.00 87.44 136 ALA A CA 1
ATOM 1092 C C . ALA A 1 136 ? -2.362 7.799 21.429 1.00 87.44 136 ALA A C 1
ATOM 1094 O O . ALA A 1 136 ? -2.330 8.619 20.510 1.00 87.44 136 ALA A O 1
ATOM 1095 N N . GLN A 1 137 ? -3.290 7.850 22.384 1.00 85.06 137 GLN A N 1
ATOM 1096 C CA . GLN A 1 137 ? -4.332 8.870 22.400 1.00 85.06 137 GLN A CA 1
ATOM 1097 C C . GLN A 1 137 ? -3.721 10.283 22.433 1.00 85.06 137 GLN A C 1
ATOM 1099 O O . GLN A 1 137 ? -2.838 10.563 23.241 1.00 85.06 137 GLN A O 1
ATOM 1104 N N . GLY A 1 138 ? -4.218 11.175 21.572 1.00 81.88 138 GLY A N 1
ATOM 1105 C CA . GLY A 1 138 ? -3.733 12.556 21.455 1.00 81.88 138 GLY A CA 1
ATOM 1106 C C . GLY A 1 138 ? -2.543 12.741 20.508 1.00 81.88 138 GLY A C 1
ATOM 1107 O O . GLY A 1 138 ? -2.091 13.870 20.340 1.00 81.88 138 GLY A O 1
ATOM 1108 N N . VAL A 1 139 ? -2.048 11.667 19.884 1.00 82.12 139 VAL A N 1
ATOM 1109 C CA . VAL A 1 139 ? -1.123 11.757 18.748 1.00 82.12 139 VAL A CA 1
ATOM 1110 C C . VAL A 1 139 ? -1.941 11.926 17.472 1.00 82.12 139 VAL A C 1
ATOM 1112 O O . VAL A 1 139 ? -2.796 11.096 17.167 1.00 82.12 139 VAL A O 1
ATOM 1115 N N . GLU A 1 140 ? -1.666 12.992 16.729 1.00 76.12 140 GLU A N 1
ATOM 1116 C CA . GLU A 1 140 ? -2.274 13.271 15.428 1.00 76.12 140 GLU A CA 1
ATOM 1117 C C . GLU A 1 140 ? -1.183 13.357 14.360 1.00 76.12 140 GLU A C 1
ATOM 1119 O O . GLU A 1 140 ? -0.055 13.768 14.646 1.00 76.12 140 GLU A O 1
ATOM 1124 N N . SER A 1 141 ? -1.520 12.976 13.128 1.00 75.06 141 SER A N 1
ATOM 1125 C CA . SER A 1 141 ? -0.655 13.224 11.976 1.00 75.06 141 SER A CA 1
ATOM 1126 C C . SER A 1 141 ? -0.527 14.735 11.771 1.00 75.06 141 SER A C 1
ATOM 1128 O O . SER A 1 141 ? -1.528 15.441 11.640 1.00 75.06 141 SER A O 1
ATOM 1130 N N . LEU A 1 142 ? 0.709 15.231 11.767 1.00 75.81 142 LEU A N 1
ATOM 1131 C CA . LEU A 1 142 ? 1.021 16.636 11.510 1.00 75.81 142 LEU A CA 1
ATOM 1132 C C . LEU A 1 142 ? 1.418 16.831 10.044 1.00 75.81 142 LEU A C 1
ATOM 1134 O O . LEU A 1 142 ? 1.689 15.873 9.325 1.00 75.81 142 LEU A O 1
ATOM 1138 N N . GLU A 1 143 ? 1.445 18.087 9.600 1.00 71.69 143 GLU A N 1
ATOM 1139 C CA . GLU A 1 143 ? 1.860 18.439 8.242 1.00 71.69 143 GLU A CA 1
ATOM 1140 C C . GLU A 1 143 ? 3.287 17.952 7.946 1.00 71.69 143 GLU A C 1
ATOM 1142 O O . GLU A 1 143 ? 4.229 18.262 8.683 1.00 71.69 143 GLU A O 1
ATOM 1147 N N . PHE A 1 144 ? 3.451 17.255 6.818 1.00 72.81 144 PHE A N 1
ATOM 1148 C CA . PHE A 1 144 ? 4.759 16.936 6.258 1.00 72.81 144 PHE A CA 1
ATOM 1149 C C . PHE A 1 144 ? 5.040 17.834 5.049 1.00 72.81 144 PHE A C 1
ATOM 1151 O O . PHE A 1 144 ? 4.447 17.685 3.979 1.00 72.81 144 PHE A O 1
ATOM 1158 N N . ALA A 1 145 ? 5.991 18.756 5.189 1.00 67.19 145 ALA A N 1
ATOM 1159 C CA . ALA A 1 145 ? 6.414 19.629 4.100 1.00 67.19 145 ALA A CA 1
ATOM 1160 C C . ALA A 1 145 ? 7.718 19.120 3.467 1.00 67.19 145 ALA A C 1
ATOM 1162 O O . ALA A 1 145 ? 8.800 19.259 4.042 1.00 67.19 145 ALA A O 1
ATOM 1163 N N . CYS A 1 146 ? 7.634 18.572 2.251 1.00 66.69 146 CYS A N 1
ATOM 1164 C CA . CYS A 1 146 ? 8.824 18.341 1.436 1.00 66.69 146 CYS A CA 1
ATOM 1165 C C . CYS A 1 146 ? 9.343 19.690 0.914 1.00 66.69 146 CYS A C 1
ATOM 1167 O O . CYS A 1 146 ? 8.651 20.387 0.171 1.00 66.69 146 CYS A O 1
ATOM 1169 N N . ALA A 1 147 ? 10.559 20.071 1.309 1.00 62.56 147 ALA A N 1
ATOM 1170 C CA . ALA A 1 147 ? 11.219 21.275 0.817 1.00 62.56 147 ALA A CA 1
ATOM 1171 C C . ALA A 1 147 ? 12.246 20.911 -0.265 1.00 62.56 147 ALA A C 1
ATOM 1173 O O . ALA A 1 147 ? 13.295 20.325 0.025 1.00 62.56 147 ALA A O 1
ATOM 1174 N N . GLU A 1 148 ? 11.964 21.287 -1.514 1.00 55.78 148 GLU A N 1
ATOM 1175 C CA . GLU A 1 148 ? 12.931 21.164 -2.605 1.00 55.78 148 GLU A CA 1
ATOM 1176 C C . GLU A 1 148 ? 14.149 22.068 -2.341 1.00 55.78 148 GLU A C 1
ATOM 1178 O O . GLU A 1 148 ? 14.023 23.208 -1.891 1.00 55.78 148 GLU A O 1
ATOM 1183 N N . GLY A 1 149 ? 15.354 21.558 -2.608 1.00 58.94 149 GLY A N 1
ATOM 1184 C CA . GLY A 1 149 ? 16.586 22.332 -2.437 1.00 58.94 149 GLY A CA 1
ATOM 1185 C C . GLY A 1 149 ? 17.086 22.432 -0.992 1.00 58.94 149 GLY A C 1
ATOM 1186 O O . GLY A 1 149 ? 17.793 23.385 -0.660 1.00 58.94 149 GLY A O 1
ATOM 1187 N N . SER A 1 150 ? 16.772 21.447 -0.142 1.00 62.47 150 SER A N 1
ATOM 1188 C CA . SER A 1 150 ? 17.245 21.388 1.246 1.00 62.47 150 SER A CA 1
ATOM 1189 C C . SER A 1 150 ? 18.747 21.705 1.382 1.00 62.47 150 SER A C 1
ATOM 1191 O O . SER A 1 150 ? 19.636 21.056 0.803 1.00 62.47 150 SER A O 1
ATOM 1193 N N . GLN A 1 151 ? 19.033 22.736 2.182 1.00 66.88 151 GLN A N 1
ATOM 1194 C CA . GLN A 1 151 ? 20.388 23.145 2.548 1.00 66.88 151 GLN A CA 1
ATOM 1195 C C . GLN A 1 151 ? 20.885 22.425 3.804 1.00 66.88 151 GLN A C 1
ATOM 1197 O O . GLN A 1 151 ? 22.002 22.691 4.225 1.00 66.88 151 GLN A O 1
ATOM 1202 N N . THR A 1 152 ? 20.131 21.481 4.380 1.00 66.62 152 THR A N 1
ATOM 1203 C CA . THR A 1 152 ? 20.491 20.807 5.642 1.00 66.62 152 THR A CA 1
ATOM 1204 C C . THR A 1 152 ? 21.916 20.255 5.628 1.00 66.62 152 THR A C 1
ATOM 1206 O O . THR A 1 152 ? 22.697 20.571 6.519 1.00 66.62 152 THR A O 1
ATOM 1209 N N . LEU A 1 153 ? 22.317 19.535 4.573 1.00 64.62 153 LEU A N 1
ATOM 1210 C CA . LEU A 1 153 ? 23.698 19.049 4.454 1.00 64.62 153 LEU A CA 1
ATOM 1211 C C . LEU A 1 153 ? 24.731 20.180 4.306 1.00 64.62 153 LEU A C 1
ATOM 1213 O O . LEU A 1 153 ? 25.821 20.061 4.847 1.00 64.62 153 LEU A O 1
ATOM 1217 N N . GLN A 1 154 ? 24.403 21.281 3.621 1.00 70.00 154 GLN A N 1
ATOM 1218 C CA . GLN A 1 154 ? 25.299 22.447 3.523 1.00 70.00 154 GLN A CA 1
ATOM 1219 C C . GLN A 1 154 ? 25.415 23.195 4.855 1.00 70.00 154 GLN A C 1
ATOM 1221 O O . GLN A 1 154 ? 26.485 23.689 5.185 1.00 70.00 154 GLN A O 1
ATOM 1226 N N . ASN A 1 155 ? 24.338 23.254 5.634 1.00 69.12 155 ASN A N 1
ATOM 1227 C CA . ASN A 1 155 ? 24.317 23.899 6.942 1.00 69.12 155 ASN A CA 1
ATOM 1228 C C . ASN A 1 155 ? 25.061 23.067 7.994 1.00 69.12 155 ASN A C 1
ATOM 1230 O O . ASN A 1 155 ? 25.724 23.635 8.855 1.00 69.12 155 ASN A O 1
ATOM 1234 N N . ILE A 1 156 ? 24.974 21.733 7.920 1.00 72.00 156 ILE A N 1
ATOM 1235 C CA . ILE A 1 156 ? 25.666 20.819 8.842 1.00 72.00 156 ILE A CA 1
ATOM 1236 C C . ILE A 1 156 ? 27.143 20.652 8.458 1.00 72.00 156 ILE A C 1
ATOM 1238 O O . ILE A 1 156 ? 28.010 20.715 9.325 1.00 72.00 156 ILE A O 1
ATOM 1242 N N . PHE A 1 157 ? 27.440 20.428 7.175 1.00 79.38 157 PHE A N 1
ATOM 1243 C CA . PHE A 1 157 ? 28.777 20.033 6.712 1.00 79.38 157 PHE A CA 1
ATOM 1244 C C . PHE A 1 157 ? 29.537 21.133 5.959 1.00 79.38 157 PHE A C 1
ATOM 1246 O O . PHE A 1 157 ? 30.701 20.941 5.610 1.00 79.38 157 PHE A O 1
ATOM 1253 N N . GLY A 1 158 ? 28.918 22.289 5.716 1.00 76.12 158 GLY A N 1
ATOM 1254 C CA . GLY A 1 158 ? 29.480 23.338 4.869 1.00 76.12 158 GLY A CA 1
ATOM 1255 C C . GLY A 1 158 ? 29.334 23.038 3.373 1.00 76.12 158 GLY A C 1
ATOM 1256 O O . GLY A 1 158 ? 28.751 22.036 2.950 1.00 76.12 158 GLY A O 1
ATOM 1257 N N . LEU A 1 159 ? 29.856 23.937 2.538 1.00 74.31 159 LEU A N 1
ATOM 1258 C CA . LEU A 1 159 ? 29.919 23.703 1.096 1.00 74.31 159 LEU A CA 1
ATOM 1259 C C . LEU A 1 159 ? 30.960 22.609 0.798 1.00 74.31 159 LEU A C 1
ATOM 1261 O O . LEU A 1 159 ? 32.074 22.691 1.323 1.00 74.31 159 LEU A O 1
ATOM 1265 N N . PRO A 1 160 ? 30.649 21.612 -0.055 1.00 67.31 160 PRO A N 1
ATOM 1266 C CA . PRO A 1 160 ? 31.662 20.674 -0.518 1.00 67.31 160 PRO A CA 1
ATOM 1267 C C . PRO A 1 160 ? 32.795 21.440 -1.226 1.00 67.31 160 PRO A C 1
ATOM 1269 O O . PRO A 1 160 ? 32.532 22.470 -1.858 1.00 67.31 160 PRO A O 1
ATOM 1272 N N . PRO A 1 161 ? 34.054 20.972 -1.126 1.00 74.25 161 PRO A N 1
ATOM 1273 C CA . PRO A 1 161 ? 35.171 21.633 -1.781 1.00 74.25 161 PRO A CA 1
ATOM 1274 C C . PRO A 1 161 ? 34.905 21.743 -3.282 1.00 74.25 161 PRO A C 1
ATOM 1276 O O . PRO A 1 161 ? 34.489 20.772 -3.916 1.00 74.25 161 PRO A O 1
ATOM 1279 N N . ALA A 1 162 ? 35.138 22.931 -3.844 1.00 72.75 162 ALA A N 1
ATOM 1280 C CA . ALA A 1 162 ? 34.988 23.155 -5.274 1.00 72.75 162 ALA A CA 1
ATOM 1281 C C . ALA A 1 162 ? 35.873 22.158 -6.036 1.00 72.75 162 ALA A C 1
ATOM 1283 O O . ALA A 1 162 ? 37.085 22.094 -5.812 1.00 72.75 162 ALA A O 1
ATOM 1284 N N . THR A 1 163 ? 35.262 21.369 -6.919 1.00 63.16 163 THR A N 1
ATOM 1285 C CA . THR A 1 163 ? 35.998 20.542 -7.876 1.00 63.16 163 THR A CA 1
ATOM 1286 C C . THR A 1 163 ? 36.843 21.467 -8.748 1.00 63.16 163 THR A C 1
ATOM 1288 O O . THR A 1 163 ? 36.302 22.398 -9.347 1.00 63.16 163 THR A O 1
ATOM 1291 N N . ARG A 1 164 ? 38.162 21.243 -8.754 1.00 45.91 164 ARG A N 1
ATOM 1292 C CA . ARG A 1 164 ? 39.097 21.904 -9.674 1.00 45.91 164 ARG A CA 1
ATOM 1293 C C . ARG A 1 164 ? 38.845 21.485 -11.113 1.00 45.91 164 ARG A C 1
ATOM 1295 O O . ARG A 1 164 ? 38.536 20.291 -11.313 1.00 45.91 164 ARG A O 1
#

Radius of gyration: 18.07 Å; Cα contacts (8 Å, |Δi|>4): 320; chains: 1; bounding box: 58×40×43 Å

Solvent-accessible surface area (backbone atoms only — not comparable to full-atom values): 9681 Å² total; per-residue (Å²): 74,65,90,76,75,69,99,61,80,52,24,72,44,58,60,68,66,74,87,63,66,63,47,80,45,74,57,94,59,34,42,34,43,38,31,33,67,75,70,40,71,48,66,28,31,49,71,66,87,72,77,76,62,91,86,52,63,29,68,73,33,48,39,34,31,49,75,60,87,60,25,43,37,34,44,33,32,38,25,60,38,74,29,31,70,43,91,91,39,67,56,41,53,49,68,32,37,37,44,35,37,44,28,56,79,56,99,50,38,33,42,37,38,38,37,47,34,35,78,90,83,39,98,62,67,48,75,53,73,54,73,47,70,64,75,60,91,91,68,71,73,59,92,49,82,85,64,87,76,43,46,62,61,32,73,75,71,41,79,77,80,79,82,128

Nearest PDB structures (foldseek):
  2qq2-assembly2_J  TM=4.679E-01  e=1.601E+00  Homo sapiens
  4kc5-assembly1_B  TM=4.040E-01  e=7.394E-01  Mycetohabitans rhizoxinica
  4kc5-assembly1_A  TM=2.513E-01  e=1.215E+00  Mycetohabitans rhizoxinica
  5ixm-assembly4_G  TM=3.920E-01  e=5.392E+00  Yersinia pestis

Foldseek 3Di:
DPPPDDLADQAQANQPVQPFDWDWDDDPQWIKIAGLRSRDIDIAGAPDDDFDDLVAADQNFTWYWDDDDQKIKIKGARHPFQHANDPVRRTAGNGWIKIKIWGPPDPFKTKIKMWIAGVVPDPGIDMDIDMGGHDDPPDDRDHDDDDPPDCPCCVVPNDDPDDD

Secondary structure (DSSP, 8-state):
--TT------HHHHTTSSSS--EEE--TTEEEEE-SGGG-EEEEESS--SPPPTT--BSS-EEEEEEETTEEEEEEE-B-S---SSSSS----TT-EEEEEEEE-SSSEEEEEEEEE-TTT-SS-EEEEEEEEPPPTT--PPP----TT--HHHHHH-SPPPP-

Sequence (164 aa):
VELNSRCALPGLFEGEDGNNPYTILQPPGKVVIVYDYNHTSREIDLNRREHFGKNIRLFMGDSLGHWEGSTLVVDTTNFNGHVAYSREIPYLSEDLHTIERFTMVDENTIEYEVTIDDPKLFTGPWKVAGSFSRVAQGVESLEFACAEGSQTLQNIFGLPPATR

Mean predicted aligned error: 7.52 Å

pLDDT: mean 85.54, std 14.15, range [42.69, 98.56]